Protein AF-A0A838PKR4-F1 (afdb_monomer_lite)

Sequence (45 aa):
MDAKSLKQATIVGHSMGSFIAQHVAVRAPERVNRLVLVASATHSQ

Foldseek 3Di:
DVVVPQQADADEAEEVRLVVLVVCCVPCVSRYPHYHYHNDDPDDD

Radius of gyration: 10.9 Å; chains: 1; bounding box: 18×21×29 Å

Secondary structure (DSSP, 8-state):
-GGGT-S-EEEEEETTHHHHHHHHHHH-GGGEEEEEEES--SS--

pLDDT: mean 94.89, std 7.86, range [58.5, 98.62]

Structure (mmCIF, N/CA/C/O backbone):
data_AF-A0A838PKR4-F1
#
_entry.id   AF-A0A838PKR4-F1
#
loop_
_atom_site.group_PDB
_atom_site.id
_atom_site.type_symbol
_atom_site.label_atom_id
_atom_site.label_alt_id
_atom_site.label_comp_id
_atom_site.label_asym_id
_atom_site.label_entity_id
_atom_site.label_seq_id
_atom_site.pdbx_PDB_ins_code
_atom_site.Cartn_x
_atom_site.Car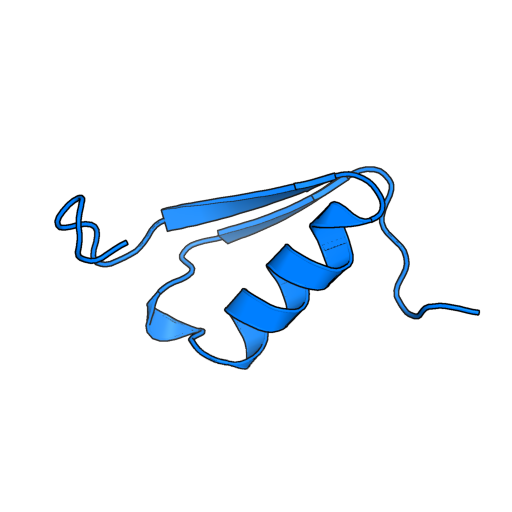tn_y
_atom_site.Cartn_z
_atom_site.occupancy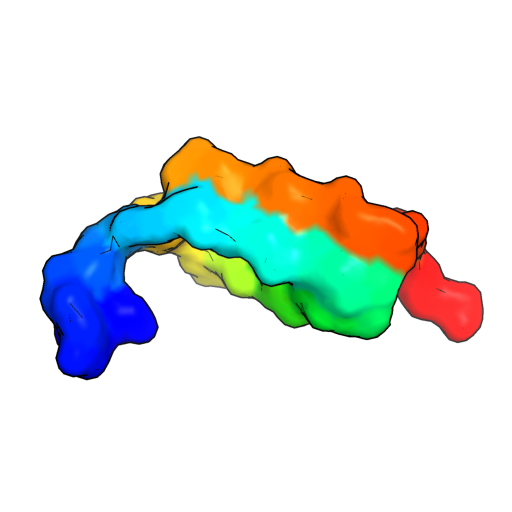
_atom_site.B_iso_or_equiv
_atom_site.auth_seq_id
_atom_site.auth_comp_id
_atom_site.auth_asym_id
_atom_site.auth_atom_id
_atom_site.pdbx_PDB_model_num
ATOM 1 N N . MET A 1 1 ? 3.020 2.499 11.488 1.00 90.56 1 MET A N 1
ATOM 2 C CA . MET A 1 1 ? 1.982 3.557 11.560 1.00 90.56 1 MET A CA 1
ATOM 3 C C . MET A 1 1 ? 1.674 3.936 13.002 1.00 90.56 1 MET A C 1
ATOM 5 O O . MET A 1 1 ? 1.516 5.118 13.280 1.00 90.56 1 MET A O 1
ATOM 9 N N . ASP A 1 2 ? 1.685 2.971 13.923 1.00 96.69 2 ASP A N 1
ATOM 10 C CA . ASP A 1 2 ? 1.415 3.195 15.354 1.00 96.69 2 ASP A CA 1
ATOM 11 C C . ASP A 1 2 ? 2.433 4.133 16.008 1.00 96.69 2 ASP A C 1
ATOM 13 O O . ASP A 1 2 ? 2.050 5.033 16.741 1.00 96.69 2 ASP A O 1
ATOM 17 N N . ALA A 1 3 ? 3.711 4.039 15.621 1.00 98.12 3 ALA A N 1
ATOM 18 C CA . ALA A 1 3 ? 4.755 4.977 16.052 1.00 98.12 3 ALA A CA 1
ATOM 19 C C . ALA A 1 3 ? 4.480 6.448 15.671 1.00 98.12 3 ALA A C 1
ATOM 21 O O . ALA A 1 3 ? 5.125 7.357 16.183 1.00 98.12 3 ALA A O 1
ATOM 22 N N . LYS A 1 4 ? 3.555 6.691 14.735 1.00 97.31 4 LYS A N 1
ATOM 23 C CA . LYS A 1 4 ? 3.098 8.026 14.324 1.00 97.31 4 LYS A CA 1
ATOM 24 C C . LYS A 1 4 ? 1.625 8.264 14.679 1.00 97.31 4 LYS A C 1
ATOM 26 O O . LYS A 1 4 ? 1.044 9.229 14.200 1.00 97.31 4 LYS A O 1
ATOM 31 N N . SER A 1 5 ? 1.016 7.375 15.467 1.00 97.50 5 SER A N 1
ATOM 32 C CA . SER A 1 5 ? -0.402 7.403 15.847 1.00 97.50 5 SER A CA 1
ATOM 33 C C . SER A 1 5 ? -1.370 7.503 14.658 1.00 97.50 5 SER A C 1
ATOM 35 O O . SER A 1 5 ? -2.477 8.024 14.782 1.00 97.50 5 SER A O 1
ATOM 37 N N . LEU A 1 6 ? -0.972 6.989 13.489 1.00 97.81 6 LEU A N 1
ATOM 38 C CA . LEU A 1 6 ? -1.799 7.002 12.283 1.00 97.81 6 LEU A CA 1
ATOM 39 C C . LEU A 1 6 ? -2.667 5.748 12.234 1.00 97.81 6 LEU A C 1
ATOM 41 O O . LEU A 1 6 ? -2.157 4.635 12.091 1.00 97.81 6 LEU A O 1
ATOM 45 N N . LYS A 1 7 ? -3.988 5.921 12.299 1.00 97.88 7 LYS A N 1
ATOM 46 C CA . LYS A 1 7 ? -4.933 4.807 12.129 1.00 97.88 7 LYS A CA 1
ATOM 47 C C . LYS A 1 7 ? -4.963 4.316 10.682 1.00 97.88 7 LYS A C 1
ATOM 49 O O . LYS A 1 7 ? -4.871 3.118 10.456 1.00 97.88 7 LYS A O 1
ATOM 54 N N . GLN A 1 8 ? -5.004 5.237 9.722 1.00 98.25 8 GLN A N 1
ATOM 55 C CA . GLN A 1 8 ? -5.023 4.946 8.289 1.00 98.25 8 GLN A CA 1
ATOM 56 C C . GLN A 1 8 ? -4.129 5.912 7.514 1.00 98.25 8 GLN A C 1
ATOM 58 O O . GLN A 1 8 ? -3.855 7.017 7.986 1.00 98.25 8 GLN A O 1
ATOM 63 N N . ALA A 1 9 ? -3.697 5.514 6.318 1.00 98.38 9 ALA A N 1
ATOM 64 C CA . ALA A 1 9 ? -2.990 6.391 5.389 1.00 98.38 9 ALA A CA 1
ATOM 65 C C . ALA A 1 9 ? -3.266 6.017 3.930 1.00 98.38 9 ALA A C 1
ATOM 67 O O . ALA A 1 9 ? -3.675 4.898 3.618 1.00 98.38 9 ALA A O 1
ATOM 68 N N . THR A 1 10 ? -3.004 6.964 3.032 1.00 98.62 10 THR A N 1
ATOM 69 C CA . THR A 1 10 ? -2.763 6.653 1.622 1.00 98.62 10 THR A CA 1
ATOM 70 C C . THR A 1 10 ? -1.349 6.099 1.493 1.00 98.62 10 THR A C 1
ATOM 72 O O . THR A 1 10 ? -0.404 6.731 1.968 1.00 98.62 10 THR A O 1
ATOM 75 N N . ILE A 1 11 ? -1.197 4.943 0.850 1.00 98.25 11 ILE A N 1
ATOM 76 C CA . ILE A 1 11 ? 0.107 4.319 0.612 1.00 98.25 11 ILE A CA 1
ATOM 77 C C . ILE A 1 11 ? 0.422 4.387 -0.879 1.00 98.25 11 ILE A C 1
ATOM 79 O O . ILE A 1 11 ? -0.375 3.963 -1.714 1.00 98.25 11 ILE A O 1
ATOM 83 N N . VAL A 1 12 ? 1.600 4.922 -1.199 1.00 98.19 12 VAL A N 1
ATOM 84 C CA . VAL A 1 12 ? 2.124 5.001 -2.563 1.00 98.19 12 VAL A CA 1
ATOM 85 C C . VAL A 1 12 ? 3.294 4.032 -2.689 1.00 98.19 12 VAL A C 1
ATOM 87 O O . VAL A 1 12 ? 4.248 4.117 -1.917 1.00 98.19 12 VAL A O 1
ATOM 90 N N . GLY A 1 13 ? 3.225 3.121 -3.655 1.00 97.81 13 GLY A N 1
ATOM 91 C CA . GLY A 1 13 ? 4.316 2.209 -3.990 1.00 97.81 13 GLY A CA 1
ATOM 92 C C . GLY A 1 13 ? 4.817 2.450 -5.412 1.00 97.81 13 GLY A C 1
ATOM 93 O O . GLY A 1 13 ? 4.036 2.383 -6.359 1.00 97.81 13 GLY A O 1
ATOM 94 N N . HIS A 1 14 ? 6.116 2.709 -5.565 1.00 97.44 14 HIS A N 1
ATOM 95 C CA . HIS A 1 14 ? 6.768 2.938 -6.858 1.00 97.44 14 HIS A CA 1
ATOM 96 C C . HIS A 1 14 ? 7.711 1.783 -7.216 1.00 97.44 14 HIS A C 1
ATOM 98 O O . HIS A 1 14 ? 8.504 1.367 -6.367 1.00 97.44 14 HIS A O 1
ATOM 104 N N . SER A 1 15 ? 7.656 1.289 -8.459 1.00 95.56 15 SER A N 1
ATOM 105 C CA . SER A 1 15 ? 8.506 0.192 -8.944 1.00 95.56 15 SER A CA 1
ATOM 106 C C . SER A 1 15 ? 8.423 -1.027 -8.010 1.00 95.56 15 SER A C 1
ATOM 108 O O . SER A 1 15 ? 7.320 -1.460 -7.669 1.00 95.56 15 SER A O 1
ATOM 110 N N . MET A 1 16 ? 9.548 -1.546 -7.513 1.00 95.06 16 MET A N 1
ATOM 111 C CA . MET A 1 16 ? 9.576 -2.635 -6.527 1.00 95.06 16 MET A CA 1
ATOM 112 C C . MET A 1 16 ? 8.772 -2.315 -5.251 1.00 95.06 16 MET A C 1
ATOM 114 O O . MET A 1 16 ? 8.140 -3.195 -4.669 1.00 95.06 16 MET A O 1
ATOM 118 N N . GLY A 1 17 ? 8.715 -1.045 -4.837 1.00 96.44 17 GLY A N 1
ATOM 119 C CA . GLY A 1 17 ? 7.923 -0.609 -3.683 1.00 96.44 17 GLY A CA 1
ATOM 120 C C . GLY A 1 17 ? 6.416 -0.833 -3.852 1.00 96.44 17 GLY A C 1
ATO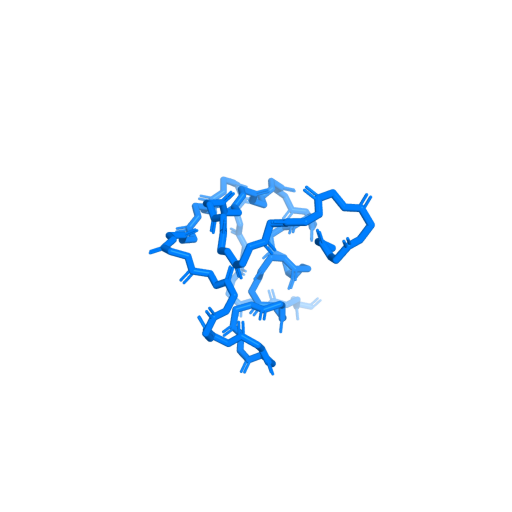M 121 O O . GLY A 1 17 ? 5.688 -0.891 -2.862 1.00 96.44 17 GLY A O 1
ATOM 122 N N . SER A 1 18 ? 5.937 -1.015 -5.086 1.00 96.62 18 SER A N 1
ATOM 123 C CA . SER A 1 18 ? 4.541 -1.358 -5.356 1.00 96.62 18 SER A CA 1
ATOM 124 C C . SER A 1 18 ? 4.150 -2.744 -4.832 1.00 96.62 18 SER A C 1
ATOM 126 O O . SER A 1 18 ? 3.015 -2.913 -4.393 1.00 96.62 18 SER A O 1
ATOM 128 N N . PHE A 1 19 ? 5.074 -3.710 -4.782 1.00 96.75 19 PHE A N 1
ATOM 129 C CA . PHE A 1 19 ? 4.813 -5.023 -4.180 1.00 96.75 19 PHE A CA 1
ATOM 130 C C . PHE A 1 19 ? 4.647 -4.922 -2.662 1.00 96.75 19 PHE A C 1
ATOM 132 O O . PHE A 1 19 ? 3.746 -5.529 -2.090 1.00 96.75 19 PHE A O 1
ATOM 139 N N . ILE A 1 20 ? 5.461 -4.087 -2.008 1.00 96.69 20 ILE A N 1
ATOM 140 C CA . ILE A 1 20 ? 5.343 -3.822 -0.567 1.00 96.69 20 ILE A CA 1
ATOM 141 C C . ILE A 1 20 ? 3.996 -3.156 -0.267 1.00 96.69 20 ILE A C 1
ATOM 143 O O . ILE A 1 20 ? 3.289 -3.572 0.649 1.00 96.69 20 ILE A O 1
ATOM 147 N N . ALA A 1 21 ? 3.620 -2.144 -1.053 1.00 97.69 21 ALA A N 1
ATOM 148 C CA . ALA A 1 21 ? 2.358 -1.434 -0.874 1.00 97.69 21 ALA A CA 1
ATOM 149 C C . ALA A 1 21 ? 1.139 -2.363 -1.056 1.00 97.69 21 ALA A C 1
ATOM 151 O O . ALA A 1 21 ? 0.213 -2.317 -0.245 1.00 97.69 21 ALA A O 1
ATOM 152 N N . GLN A 1 22 ? 1.171 -3.253 -2.056 1.00 97.06 22 GLN A N 1
ATOM 153 C CA . GLN A 1 22 ? 0.154 -4.294 -2.252 1.00 97.06 22 GLN A CA 1
ATOM 154 C C . GLN A 1 22 ? 0.094 -5.264 -1.064 1.00 97.06 22 GLN A C 1
ATOM 156 O O . GLN A 1 22 ? -0.987 -5.536 -0.544 1.00 97.06 22 GLN A O 1
ATOM 161 N N . HIS A 1 23 ? 1.245 -5.731 -0.576 1.00 97.31 23 HIS A N 1
ATOM 162 C CA . HIS A 1 23 ? 1.315 -6.644 0.568 1.00 97.31 23 HIS A CA 1
ATOM 163 C C . HIS A 1 23 ? 0.722 -6.039 1.845 1.00 97.31 23 HIS A C 1
ATOM 165 O O . HIS A 1 23 ? -0.001 -6.715 2.577 1.00 97.31 23 HIS A O 1
ATOM 171 N N . VAL A 1 24 ? 0.981 -4.752 2.098 1.00 98.00 24 VAL A N 1
ATOM 172 C CA . VAL A 1 24 ? 0.383 -4.021 3.226 1.00 98.00 24 VAL A CA 1
ATOM 173 C C . VAL A 1 24 ? -1.135 -3.917 3.066 1.00 98.00 24 VAL A C 1
ATOM 175 O O . VAL A 1 24 ? -1.855 -4.194 4.023 1.00 98.00 24 VAL A O 1
ATOM 178 N N . ALA A 1 25 ? -1.628 -3.577 1.871 1.00 98.06 25 ALA A N 1
ATOM 179 C CA . ALA A 1 25 ? -3.062 -3.446 1.611 1.00 98.06 25 ALA A CA 1
ATOM 180 C C . ALA A 1 25 ? -3.827 -4.772 1.762 1.00 98.06 25 ALA A C 1
ATOM 182 O O . ALA A 1 25 ? -4.962 -4.762 2.226 1.00 98.06 25 ALA A O 1
ATOM 183 N N . VAL A 1 26 ? -3.204 -5.906 1.422 1.00 98.00 26 VAL A N 1
ATOM 184 C CA . VAL A 1 26 ? -3.804 -7.238 1.609 1.00 98.00 26 VAL A CA 1
ATOM 185 C C . VAL A 1 26 ? -3.797 -7.661 3.079 1.00 98.00 26 VAL A C 1
ATOM 187 O O . VAL A 1 26 ? -4.777 -8.227 3.556 1.00 98.00 26 VAL A O 1
ATOM 190 N N . ARG A 1 27 ? -2.701 -7.415 3.807 1.00 98.25 27 ARG A N 1
ATOM 191 C CA . ARG A 1 27 ? -2.546 -7.900 5.191 1.00 98.25 27 ARG A CA 1
ATOM 192 C C . ARG A 1 27 ? -3.227 -7.040 6.248 1.00 98.25 27 ARG A C 1
ATOM 194 O O . ARG A 1 27 ? -3.561 -7.566 7.302 1.00 98.25 27 ARG A O 1
ATOM 201 N N . ALA A 1 28 ? -3.363 -5.744 5.997 1.00 98.31 28 ALA A N 1
ATOM 202 C CA . ALA A 1 28 ? -3.937 -4.789 6.939 1.00 98.31 28 ALA A CA 1
ATOM 203 C C . ALA A 1 28 ? -4.810 -3.761 6.191 1.00 98.31 28 ALA A C 1
ATOM 205 O O . ALA A 1 28 ? -4.497 -2.562 6.193 1.00 98.31 28 ALA A O 1
ATOM 206 N N . PRO A 1 29 ? -5.872 -4.205 5.488 1.00 98.25 29 PRO A N 1
ATOM 207 C CA . PRO A 1 29 ? -6.719 -3.332 4.672 1.00 98.25 29 PRO A CA 1
ATOM 208 C C . PRO A 1 29 ? -7.340 -2.193 5.487 1.00 98.25 29 PRO A C 1
ATOM 210 O O . PRO A 1 29 ? -7.467 -1.072 4.998 1.00 98.25 29 PRO A O 1
ATOM 213 N N . GLU A 1 30 ? -7.641 -2.425 6.765 1.00 98.38 30 GLU A N 1
ATOM 214 C CA . GLU A 1 30 ? -8.163 -1.421 7.689 1.00 98.38 30 GLU A CA 1
ATOM 215 C C . GLU A 1 30 ? -7.186 -0.270 7.954 1.00 98.38 30 GLU A C 1
ATOM 217 O O . GLU A 1 30 ? -7.604 0.767 8.465 1.00 98.38 30 GLU A O 1
ATOM 222 N N . ARG A 1 31 ? -5.904 -0.415 7.592 1.00 98.19 31 ARG A N 1
ATOM 223 C CA . ARG A 1 31 ? -4.865 0.620 7.716 1.00 98.19 31 ARG A CA 1
ATOM 224 C C . ARG A 1 31 ? -4.667 1.429 6.431 1.00 98.19 31 ARG A C 1
ATOM 226 O O . ARG A 1 31 ? -3.957 2.439 6.458 1.00 98.19 31 ARG A O 1
ATOM 233 N N . VAL A 1 32 ? -5.290 1.040 5.318 1.00 98.50 32 VAL A N 1
ATOM 234 C CA . VAL A 1 32 ? -5.086 1.662 4.002 1.00 98.50 32 VAL A CA 1
ATOM 235 C C . VAL A 1 32 ? -6.359 2.368 3.543 1.00 98.50 32 VAL A C 1
ATOM 237 O O . VAL A 1 32 ? -7.363 1.738 3.246 1.00 98.50 32 VAL A O 1
ATOM 240 N N . ASN A 1 33 ? -6.309 3.698 3.442 1.00 98.12 33 ASN A N 1
ATOM 241 C CA . ASN A 1 33 ? -7.422 4.490 2.902 1.00 98.12 33 ASN A CA 1
ATOM 242 C C . ASN A 1 33 ? -7.443 4.436 1.365 1.00 98.12 33 ASN A C 1
ATOM 244 O O . ASN A 1 33 ? -8.490 4.324 0.736 1.00 98.12 33 ASN A O 1
ATOM 248 N N . ARG A 1 34 ? -6.258 4.534 0.749 1.00 98.50 34 ARG A N 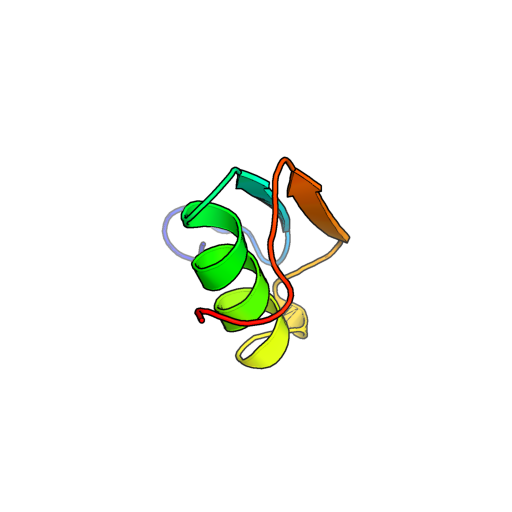1
ATOM 249 C CA . ARG A 1 34 ? -6.055 4.458 -0.704 1.00 98.50 34 ARG A CA 1
ATOM 250 C C . ARG A 1 34 ? -4.706 3.816 -1.002 1.00 98.50 34 ARG A C 1
ATOM 252 O O . ARG A 1 34 ? -3.733 4.079 -0.293 1.00 98.50 34 ARG A O 1
ATOM 259 N N . LEU A 1 35 ? -4.648 3.038 -2.075 1.00 98.38 35 LEU A N 1
ATOM 260 C CA . LEU A 1 35 ? -3.421 2.452 -2.604 1.00 98.38 35 LEU A CA 1
ATOM 261 C C . LEU A 1 35 ? -3.128 3.067 -3.974 1.00 98.38 35 LEU A C 1
ATOM 263 O O . LEU A 1 35 ? -3.976 3.018 -4.861 1.00 98.38 35 LEU A O 1
ATOM 267 N N . VAL A 1 36 ? -1.939 3.644 -4.147 1.00 98.38 36 VAL A N 1
ATOM 268 C CA . VAL A 1 36 ? -1.482 4.200 -5.429 1.00 98.38 36 VAL A CA 1
ATOM 269 C C . VAL A 1 36 ? -0.240 3.443 -5.877 1.00 98.38 36 VAL A C 1
ATOM 271 O O . VAL A 1 36 ? 0.737 3.347 -5.134 1.00 98.38 36 VAL A O 1
ATOM 274 N N . LEU A 1 37 ? -0.274 2.913 -7.097 1.00 98.19 37 LEU A N 1
ATOM 275 C CA . LEU A 1 37 ? 0.799 2.109 -7.670 1.00 98.19 37 LEU A CA 1
ATOM 276 C C . LEU A 1 37 ? 1.388 2.837 -8.880 1.00 98.19 37 LEU A C 1
ATOM 278 O O . LEU A 1 37 ? 0.665 3.171 -9.816 1.00 98.19 37 LEU A O 1
ATOM 282 N N . VAL A 1 38 ? 2.696 3.085 -8.861 1.00 97.81 38 VAL A N 1
ATOM 283 C CA . VAL A 1 38 ? 3.410 3.803 -9.929 1.00 97.81 38 VAL A CA 1
ATOM 284 C C . VAL A 1 38 ? 4.507 2.903 -10.482 1.00 97.81 38 VAL A C 1
ATOM 286 O O . VAL A 1 38 ? 5.281 2.344 -9.708 1.00 97.81 38 VAL A O 1
ATOM 289 N N . ALA A 1 39 ? 4.583 2.752 -11.808 1.00 95.81 39 ALA A N 1
ATOM 290 C CA . ALA A 1 39 ? 5.521 1.832 -12.467 1.00 95.81 39 ALA A CA 1
ATOM 291 C C . ALA A 1 39 ? 5.485 0.413 -11.851 1.00 95.81 39 ALA A C 1
ATOM 293 O O . ALA A 1 39 ? 6.517 -0.167 -11.529 1.00 95.81 39 ALA A O 1
ATOM 294 N N . SER A 1 40 ? 4.278 -0.097 -11.597 1.00 91.56 40 SER A N 1
ATOM 295 C CA . SER A 1 40 ? 4.043 -1.347 -10.867 1.00 91.56 40 SER A CA 1
ATOM 296 C C . SER A 1 40 ? 3.955 -2.560 -11.794 1.00 91.56 40 SER A C 1
ATOM 298 O O . SER A 1 40 ? 3.787 -2.420 -13.003 1.00 91.56 40 SER A O 1
ATOM 300 N N . ALA A 1 41 ? 4.028 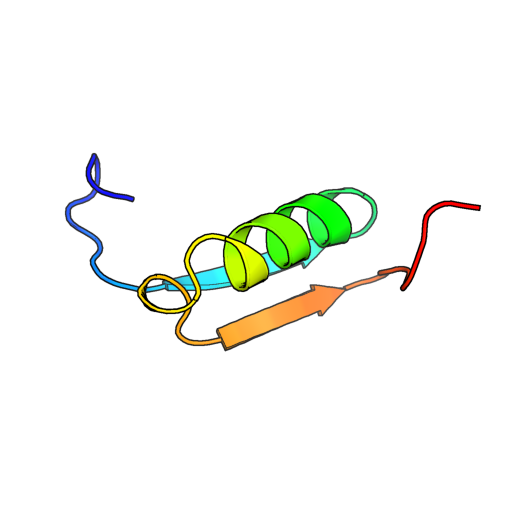-3.749 -11.202 1.00 86.75 41 ALA A N 1
ATOM 301 C CA . ALA A 1 41 ? 3.727 -5.015 -11.845 1.00 86.75 41 ALA A CA 1
ATOM 302 C C . ALA A 1 41 ? 2.735 -5.811 -10.984 1.00 86.75 41 ALA A C 1
ATOM 304 O O . ALA A 1 41 ? 2.684 -5.665 -9.760 1.00 86.75 41 ALA A O 1
ATOM 305 N N . THR A 1 42 ? 1.939 -6.654 -11.639 1.00 84.69 42 THR A N 1
ATOM 306 C CA . THR A 1 42 ? 0.922 -7.496 -10.987 1.00 84.69 42 THR A CA 1
ATOM 307 C C . THR A 1 42 ? 1.500 -8.785 -10.400 1.00 84.69 42 THR A C 1
ATOM 309 O O . THR A 1 42 ? 0.838 -9.453 -9.615 1.00 84.69 42 THR A O 1
ATOM 312 N N . HIS A 1 43 ? 2.729 -9.133 -10.779 1.00 78.19 43 HIS A N 1
ATOM 313 C CA . HIS A 1 43 ? 3.487 -10.292 -10.319 1.00 78.19 43 HIS A CA 1
ATOM 314 C C . HIS A 1 43 ? 4.979 -10.043 -10.585 1.00 78.19 43 HIS A C 1
ATOM 316 O O . HIS A 1 43 ? 5.331 -9.301 -11.506 1.00 78.19 43 HIS A O 1
ATOM 322 N N . SER A 1 44 ? 5.858 -10.636 -9.778 1.00 69.25 44 SER A N 1
ATOM 323 C CA . SER A 1 44 ? 7.261 -10.794 -10.161 1.00 69.25 44 SER A CA 1
ATOM 324 C C . SER A 1 44 ? 7.332 -11.944 -11.163 1.00 69.25 44 SER A C 1
ATOM 326 O O . SER A 1 44 ? 6.954 -13.062 -10.810 1.00 69.25 44 SER A O 1
ATOM 328 N N . GLN A 1 45 ? 7.738 -11.652 -12.399 1.00 58.50 45 GLN A N 1
ATOM 329 C CA . GLN A 1 45 ? 8.218 -12.680 -13.329 1.00 58.50 45 GLN A CA 1
ATOM 330 C C . GLN A 1 45 ? 9.428 -13.398 -12.725 1.00 58.5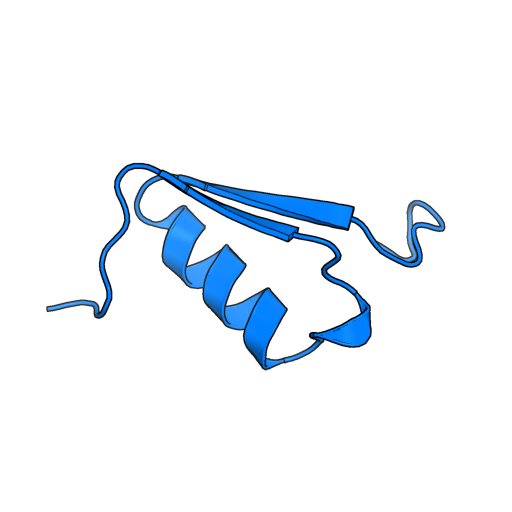0 45 GLN A C 1
ATOM 332 O O . GLN A 1 45 ? 10.216 -12.707 -12.033 1.00 58.50 45 GLN A O 1
#